Protein AF-A0A8C2IQ34-F1 (afdb_monomer_lite)

Organism: Cyprinus carpio (NCBI:txid7962)

pLDDT: mean 70.92, std 14.49, range [36.56, 90.94]

InterPro domains:
  IPR013783 Immunoglobulin-like fold [G3DSA:2.60.40.10] (4-54)
  IPR036179 Immunoglobulin-like domain superfamily [SSF48726] (18-49)

Structure (mmCIF, N/CA/C/O backbone):
data_AF-A0A8C2IQ34-F1
#
_entry.id   AF-A0A8C2IQ34-F1
#
loop_
_atom_site.group_PDB
_atom_site.id
_atom_site.type_symbol
_atom_site.label_atom_id
_atom_site.label_alt_id
_atom_site.label_comp_id
_atom_site.label_asym_id
_atom_site.label_entity_id
_atom_site.label_seq_id
_atom_site.pdbx_PDB_ins_code
_atom_site.Cartn_x
_atom_site.Cartn_y
_atom_site.Cartn_z
_atom_site.occupancy
_atom_site.B_iso_or_equiv
_atom_site.auth_seq_id
_atom_site.auth_comp_id
_atom_site.auth_asym_id
_atom_site.auth_atom_id
_atom_site.pdbx_PDB_model_num
ATOM 1 N N . TYR A 1 1 ? -6.101 -11.911 -10.064 1.00 36.56 1 TYR A N 1
ATOM 2 C CA . TYR A 1 1 ? -4.751 -11.776 -10.663 1.00 36.56 1 TYR A CA 1
ATOM 3 C C . TYR A 1 1 ? -4.889 -11.058 -11.992 1.00 36.56 1 TYR A C 1
ATOM 5 O O . TYR A 1 1 ? -5.308 -11.668 -12.967 1.00 36.56 1 TYR A O 1
ATOM 13 N N . ILE A 1 2 ? -4.632 -9.750 -12.022 1.00 42.22 2 ILE A N 1
ATOM 14 C CA . ILE A 1 2 ? -4.842 -8.948 -13.230 1.00 42.22 2 ILE A CA 1
ATOM 15 C C . ILE A 1 2 ? -3.502 -8.785 -13.946 1.00 42.22 2 ILE A C 1
ATOM 17 O O . ILE A 1 2 ? -2.552 -8.238 -13.391 1.00 42.22 2 ILE A O 1
ATOM 21 N N . LYS 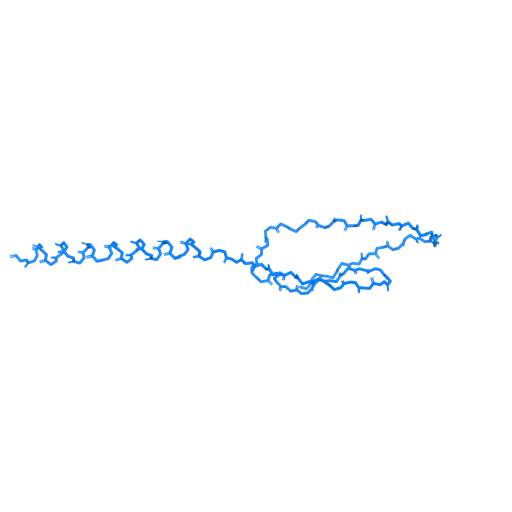A 1 3 ? -3.413 -9.331 -15.159 1.00 40.00 3 LYS A N 1
ATOM 22 C CA . LYS A 1 3 ? -2.207 -9.345 -15.990 1.00 40.00 3 LYS A CA 1
ATOM 23 C C . LYS A 1 3 ? -2.443 -8.354 -17.130 1.00 40.00 3 LYS A C 1
ATOM 25 O O . LYS A 1 3 ? -3.197 -8.662 -18.046 1.00 40.00 3 LYS A O 1
ATOM 30 N N . TYR A 1 4 ? -1.867 -7.158 -17.056 1.00 52.53 4 TYR A N 1
ATOM 31 C CA . TYR A 1 4 ? -1.986 -6.176 -18.137 1.00 52.53 4 TYR A CA 1
ATOM 32 C C . TYR A 1 4 ? -0.820 -6.341 -19.118 1.00 52.53 4 TYR A C 1
ATOM 34 O O . TYR A 1 4 ? 0.343 -6.322 -18.718 1.00 52.53 4 TYR A O 1
ATOM 42 N N . LEU A 1 5 ? -1.147 -6.533 -20.398 1.00 44.22 5 LEU A N 1
ATOM 43 C CA . LEU A 1 5 ? -0.204 -6.617 -21.512 1.00 44.22 5 LEU A CA 1
ATOM 44 C C . LEU A 1 5 ? -0.059 -5.224 -22.140 1.00 44.22 5 LEU A C 1
ATOM 46 O O . LEU A 1 5 ? -1.038 -4.665 -22.628 1.00 44.22 5 LEU A O 1
ATOM 50 N N . CYS A 1 6 ? 1.150 -4.663 -22.124 1.00 50.59 6 CYS A N 1
ATOM 51 C CA . CYS A 1 6 ? 1.453 -3.393 -22.782 1.00 50.59 6 CYS A CA 1
ATOM 52 C C . CYS A 1 6 ? 1.839 -3.661 -24.249 1.00 50.59 6 CYS A C 1
ATOM 54 O O . CYS A 1 6 ? 2.772 -4.419 -24.511 1.00 50.59 6 CYS A O 1
ATOM 56 N N . LEU A 1 7 ? 1.091 -3.086 -25.197 1.00 49.53 7 LEU A N 1
ATOM 57 C CA . LEU A 1 7 ? 1.330 -3.224 -26.638 1.00 49.53 7 LEU A CA 1
ATOM 58 C C . LEU A 1 7 ? 2.496 -2.315 -27.062 1.00 49.53 7 LEU A C 1
ATOM 60 O O . LEU A 1 7 ? 2.422 -1.099 -26.901 1.00 49.53 7 LEU A O 1
ATOM 64 N N . THR A 1 8 ? 3.565 -2.887 -27.616 1.00 47.53 8 THR A N 1
ATOM 65 C CA . THR A 1 8 ? 4.644 -2.137 -28.277 1.00 47.53 8 THR A CA 1
ATOM 66 C C . THR A 1 8 ? 4.264 -1.807 -29.720 1.00 47.53 8 THR A C 1
ATOM 68 O O . THR A 1 8 ? 3.832 -2.680 -30.471 1.00 47.53 8 THR A O 1
ATOM 71 N N . ASP A 1 9 ? 4.440 -0.546 -30.128 1.00 48.09 9 ASP A N 1
ATOM 72 C CA . ASP A 1 9 ? 4.324 -0.149 -31.534 1.00 48.09 9 ASP A CA 1
ATOM 73 C C . ASP A 1 9 ? 5.417 -0.828 -32.384 1.00 48.09 9 ASP A C 1
ATOM 75 O O . ASP A 1 9 ? 6.565 -0.980 -31.957 1.00 48.09 9 ASP A O 1
ATOM 79 N N . LYS A 1 10 ? 5.052 -1.245 -33.602 1.00 52.38 10 LYS A N 1
ATOM 80 C CA . LYS A 1 10 ? 5.856 -2.083 -34.513 1.00 52.38 10 LYS A CA 1
ATOM 81 C C . LYS A 1 10 ? 7.133 -1.406 -35.053 1.00 52.38 10 LYS A C 1
ATOM 83 O O . LYS A 1 10 ? 7.866 -2.056 -35.796 1.00 52.38 10 LYS A O 1
ATOM 88 N N . LEU A 1 11 ? 7.393 -0.129 -34.745 1.00 56.94 11 LEU A N 1
ATOM 89 C CA . LEU A 1 11 ? 8.348 0.714 -35.482 1.00 56.94 11 LEU A CA 1
ATOM 90 C C . LEU A 1 11 ? 9.628 1.114 -34.716 1.00 56.94 11 LEU A C 1
ATOM 92 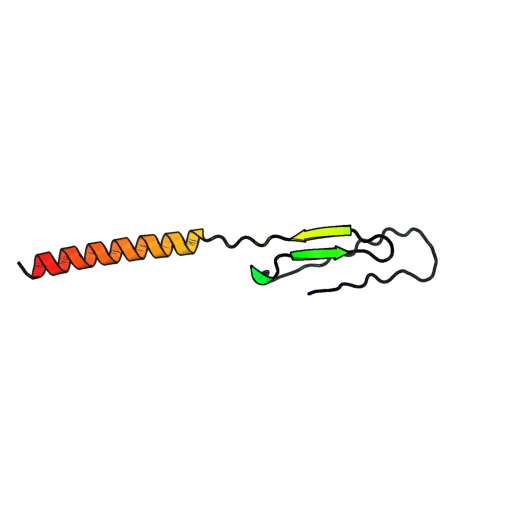O O . LEU A 1 11 ? 10.324 2.030 -35.148 1.00 56.94 11 LEU A O 1
ATOM 96 N N . ASN A 1 12 ? 9.966 0.456 -33.599 1.00 55.72 12 ASN A N 1
ATOM 97 C CA . ASN A 1 12 ? 11.249 0.617 -32.880 1.00 55.72 12 ASN A CA 1
ATOM 98 C C . ASN A 1 12 ? 11.658 2.080 -32.567 1.00 55.72 12 ASN A C 1
ATOM 100 O O . ASN A 1 12 ? 12.840 2.409 -32.466 1.00 55.72 12 ASN A O 1
ATOM 104 N N . ARG A 1 13 ? 10.685 2.985 -32.427 1.00 59.78 13 ARG A N 1
ATOM 105 C CA . ARG A 1 13 ? 10.915 4.355 -31.956 1.00 59.78 13 ARG A CA 1
ATOM 106 C C . ARG A 1 13 ? 10.834 4.363 -30.432 1.00 59.78 13 ARG A C 1
ATOM 108 O O . ARG A 1 13 ? 9.906 3.784 -29.871 1.00 59.78 13 ARG A O 1
ATOM 115 N N . VAL A 1 14 ? 11.766 5.049 -29.764 1.00 54.69 14 VAL A N 1
ATOM 116 C CA . VAL A 1 14 ? 11.682 5.309 -28.317 1.00 54.69 14 VAL A CA 1
ATOM 117 C C . VAL A 1 14 ? 10.597 6.360 -28.093 1.00 54.69 14 VAL A C 1
ATOM 119 O O . VAL A 1 14 ? 10.860 7.557 -28.026 1.00 54.69 14 VAL A O 1
ATOM 122 N N . VAL A 1 15 ? 9.347 5.907 -28.062 1.00 55.47 15 VAL A N 1
ATOM 123 C CA . VAL A 1 15 ? 8.195 6.719 -27.679 1.00 55.47 15 VAL A CA 1
ATOM 124 C C . VAL A 1 15 ? 7.870 6.375 -26.234 1.00 55.47 15 VAL A C 1
ATOM 126 O O . VAL A 1 15 ? 7.549 5.230 -25.919 1.00 55.47 15 VAL A O 1
ATOM 129 N N . THR A 1 16 ? 7.947 7.363 -25.345 1.00 55.66 16 THR A N 1
ATOM 130 C CA . THR A 1 16 ? 7.474 7.212 -23.967 1.00 55.66 16 THR A CA 1
ATOM 131 C C . THR A 1 16 ? 5.949 7.239 -23.978 1.00 55.66 16 THR A C 1
ATOM 133 O O . THR A 1 16 ? 5.334 8.302 -23.960 1.00 55.66 16 THR A O 1
ATOM 136 N N . VAL A 1 17 ? 5.328 6.064 -24.055 1.00 62.12 17 VAL A N 1
ATOM 137 C CA . VAL A 1 17 ? 3.873 5.920 -23.948 1.00 62.12 17 VAL A CA 1
ATOM 138 C C . VAL A 1 17 ? 3.512 5.790 -22.471 1.00 62.12 17 VAL A C 1
ATOM 140 O O . VAL A 1 17 ? 3.888 4.818 -21.818 1.00 62.12 17 VAL A O 1
ATOM 143 N N . ILE A 1 18 ? 2.787 6.772 -21.934 1.00 64.50 18 ILE A N 1
ATOM 144 C CA . ILE A 1 18 ? 2.222 6.692 -20.583 1.00 64.50 18 ILE A CA 1
ATOM 145 C C . ILE A 1 18 ? 0.891 5.948 -20.680 1.00 64.50 18 ILE A C 1
ATOM 147 O O . ILE A 1 18 ? -0.043 6.418 -21.325 1.00 64.50 18 ILE A O 1
ATOM 151 N N . PHE A 1 19 ? 0.809 4.784 -20.038 1.00 68.81 19 PHE A N 1
ATOM 152 C CA . PHE A 1 19 ? -0.427 4.017 -19.924 1.00 68.81 19 PHE A CA 1
ATOM 153 C C . PHE A 1 19 ? -1.016 4.210 -18.527 1.00 68.81 19 PHE A C 1
ATOM 155 O O . PHE A 1 19 ? -0.471 3.716 -17.539 1.00 68.81 19 PHE A O 1
ATOM 162 N N . THR A 1 20 ? -2.121 4.946 -18.447 1.00 71.94 20 THR A N 1
ATOM 163 C CA . THR A 1 20 ? -2.824 5.209 -17.189 1.00 71.94 20 THR A CA 1
ATOM 164 C C . THR A 1 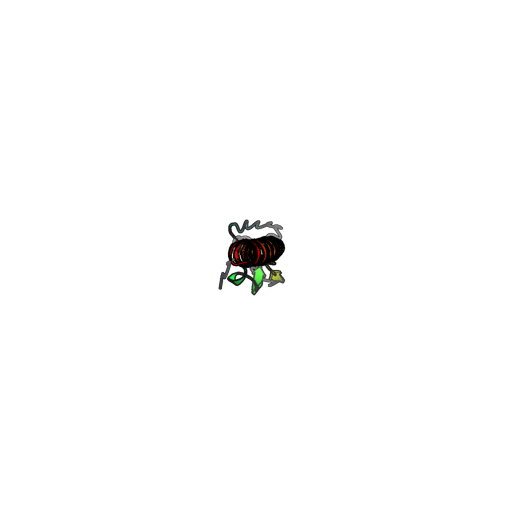20 ? -3.959 4.210 -17.021 1.00 71.94 20 THR A C 1
ATOM 166 O O . THR A 1 20 ? -4.871 4.164 -17.843 1.00 71.94 20 THR A O 1
ATOM 169 N N . VAL A 1 21 ? -3.930 3.436 -15.936 1.00 75.00 21 VAL A N 1
ATOM 170 C CA . VAL A 1 21 ? -5.033 2.549 -15.545 1.00 75.00 21 VAL A CA 1
ATOM 171 C C . VAL A 1 21 ? -5.720 3.149 -14.332 1.00 75.00 21 VAL A C 1
ATOM 173 O O . VAL A 1 21 ? -5.071 3.398 -13.318 1.00 75.00 21 VAL A O 1
ATOM 176 N N . ASN A 1 22 ? -7.030 3.359 -14.429 1.00 79.75 22 ASN A N 1
ATOM 177 C CA . ASN A 1 22 ? -7.852 3.726 -13.285 1.00 79.75 22 ASN A CA 1
ATOM 178 C C . ASN A 1 22 ? -8.528 2.468 -12.728 1.00 79.75 22 ASN A C 1
ATOM 180 O O . ASN A 1 22 ? -9.196 1.755 -13.476 1.00 79.75 22 ASN A O 1
ATOM 184 N N . ILE A 1 23 ? -8.350 2.195 -11.435 1.00 82.19 23 ILE A N 1
ATOM 185 C CA . ILE A 1 23 ? -8.978 1.062 -10.745 1.00 82.19 23 ILE A CA 1
ATOM 186 C C . ILE A 1 23 ? -9.961 1.632 -9.723 1.00 82.19 23 ILE A C 1
ATOM 188 O O . ILE A 1 23 ? -9.567 2.366 -8.820 1.00 82.19 23 ILE A O 1
ATOM 192 N N . THR A 1 24 ? -11.241 1.303 -9.879 1.00 84.75 24 THR A N 1
ATOM 193 C CA . THR A 1 24 ? -12.343 1.761 -9.016 1.00 84.75 24 THR A CA 1
ATOM 194 C C . THR A 1 24 ? -12.907 0.602 -8.194 1.00 84.75 24 THR A C 1
ATOM 196 O O . THR A 1 24 ? -12.757 -0.545 -8.597 1.00 84.75 24 THR A O 1
ATOM 199 N N . ASP A 1 25 ? -13.590 0.898 -7.082 1.00 85.81 25 ASP A N 1
ATOM 200 C CA . ASP A 1 25 ? -14.140 -0.104 -6.139 1.00 85.81 25 ASP A CA 1
ATOM 201 C C . ASP A 1 25 ? -13.080 -1.070 -5.573 1.00 85.81 25 ASP A C 1
ATOM 203 O O . ASP A 1 25 ? -13.298 -2.274 -5.484 1.00 85.81 25 ASP A O 1
ATOM 207 N N . LEU A 1 26 ? -11.906 -0.543 -5.200 1.00 83.06 26 LEU A N 1
ATOM 208 C CA . LEU A 1 26 ? -10.833 -1.343 -4.605 1.00 83.06 26 LEU A CA 1
ATOM 209 C C . LEU A 1 26 ? -11.272 -1.969 -3.279 1.00 83.06 26 LEU A C 1
ATOM 211 O O . LEU A 1 26 ? -11.706 -1.275 -2.352 1.00 83.06 26 LEU A O 1
ATOM 215 N N . ARG A 1 27 ? -11.068 -3.279 -3.161 1.00 85.75 27 ARG A N 1
ATOM 216 C CA . ARG A 1 27 ? -11.333 -4.046 -1.943 1.00 85.75 27 ARG A CA 1
ATOM 217 C C . ARG A 1 27 ? -10.035 -4.484 -1.290 1.00 85.75 27 ARG A C 1
ATOM 219 O O . ARG A 1 27 ? -8.962 -4.448 -1.884 1.00 85.75 27 ARG A O 1
ATOM 226 N N . GLY A 1 28 ? -10.131 -4.923 -0.035 1.00 83.00 28 GLY A N 1
ATOM 227 C CA . GLY A 1 28 ? -8.970 -5.452 0.686 1.00 83.00 28 GLY A CA 1
ATOM 228 C C . GLY A 1 28 ? -8.321 -6.616 -0.070 1.00 83.00 28 GLY A C 1
ATOM 229 O O . GLY A 1 28 ? -7.094 -6.697 -0.131 1.00 83.00 28 GLY A O 1
ATOM 230 N N . GLU A 1 29 ? -9.152 -7.445 -0.707 1.00 84.94 29 GLU A N 1
ATOM 231 C CA . GLU A 1 29 ? -8.754 -8.604 -1.515 1.00 84.94 29 GLU A CA 1
ATOM 232 C C . GLU A 1 29 ? -7.938 -8.248 -2.771 1.00 84.94 29 GLU A C 1
ATOM 234 O O . GLU A 1 29 ? -7.206 -9.097 -3.277 1.00 84.94 29 GLU A O 1
ATOM 239 N N . ASP A 1 30 ? -8.021 -7.004 -3.255 1.00 85.38 30 ASP A N 1
ATOM 240 C CA . ASP A 1 30 ? -7.266 -6.534 -4.424 1.00 85.38 30 ASP A CA 1
ATOM 241 C C . ASP A 1 30 ? -5.826 -6.128 -4.074 1.00 85.38 30 ASP A C 1
ATOM 243 O O . ASP A 1 30 ? -5.020 -5.821 -4.954 1.00 85.38 30 ASP A O 1
ATOM 247 N N . SER A 1 31 ? -5.467 -6.136 -2.787 1.00 87.06 31 SER A N 1
ATOM 248 C CA . SER A 1 31 ? -4.092 -5.881 -2.357 1.00 87.06 31 SER A CA 1
ATOM 249 C C . SER A 1 31 ? -3.146 -6.927 -2.942 1.00 87.06 31 SER A C 1
ATOM 251 O O . SER A 1 31 ? -3.393 -8.132 -2.878 1.00 87.06 31 SER A O 1
ATOM 253 N N . GLY A 1 32 ? -2.019 -6.482 -3.490 1.00 86.25 32 GLY A N 1
ATOM 254 C CA . GLY A 1 32 ? -1.094 -7.393 -4.142 1.00 86.25 32 GLY A CA 1
ATOM 255 C C . GLY A 1 32 ? -0.029 -6.706 -4.978 1.00 86.25 32 GLY A C 1
ATOM 256 O O . GLY A 1 32 ? 0.138 -5.485 -4.974 1.00 86.25 32 GLY A O 1
ATOM 257 N N . ILE A 1 33 ? 0.727 -7.533 -5.693 1.00 82.81 33 ILE A N 1
ATOM 258 C CA . ILE A 1 33 ? 1.792 -7.076 -6.579 1.00 82.81 33 ILE A CA 1
ATOM 259 C C . ILE A 1 33 ? 1.231 -6.907 -7.985 1.00 82.81 33 ILE A C 1
ATOM 261 O O . ILE A 1 33 ? 0.729 -7.860 -8.585 1.00 82.81 33 ILE A O 1
ATOM 265 N N . TYR A 1 34 ? 1.406 -5.707 -8.520 1.00 81.25 34 TYR A N 1
ATOM 266 C CA . TYR A 1 34 ? 1.080 -5.355 -9.890 1.00 81.25 34 TYR A CA 1
ATOM 267 C C . TYR A 1 34 ? 2.364 -5.223 -10.700 1.00 81.25 34 TYR A C 1
ATOM 269 O O . TYR A 1 34 ? 3.392 -4.747 -10.212 1.00 81.25 34 TYR A O 1
ATOM 277 N N . TRP A 1 35 ? 2.292 -5.659 -11.951 1.00 74.44 35 TRP A N 1
ATOM 278 C CA . TRP A 1 35 ? 3.405 -5.624 -12.886 1.00 74.44 35 TRP A CA 1
ATOM 279 C C . TRP A 1 35 ? 3.002 -4.787 -14.091 1.00 74.44 35 TRP A C 1
ATOM 281 O O . TRP A 1 35 ? 1.962 -5.044 -14.699 1.00 74.44 35 TRP A O 1
ATOM 291 N N . CYS A 1 36 ? 3.823 -3.798 -14.435 1.00 71.88 36 CYS A N 1
ATOM 292 C CA . CYS A 1 36 ? 3.670 -3.023 -15.660 1.00 71.88 36 CYS A CA 1
ATOM 293 C C . CYS A 1 36 ? 4.955 -3.116 -16.488 1.00 71.88 36 CYS A C 1
ATOM 295 O O . CYS A 1 36 ? 6.057 -3.054 -15.948 1.00 71.88 36 CYS A O 1
ATOM 297 N N . GLY A 1 37 ? 4.825 -3.317 -17.799 1.00 65.81 37 GLY A N 1
ATOM 298 C CA . GLY A 1 37 ? 5.981 -3.425 -18.684 1.00 65.81 37 GLY A CA 1
ATOM 299 C C . GLY A 1 37 ? 5.701 -4.218 -19.951 1.00 65.81 37 GLY A C 1
ATOM 300 O O . GLY A 1 37 ? 5.021 -5.238 -19.907 1.00 65.81 37 GLY A O 1
ATOM 301 N N . ALA A 1 38 ? 6.237 -3.752 -21.079 1.00 60.88 38 ALA A N 1
ATOM 302 C CA . ALA A 1 38 ? 6.289 -4.529 -22.321 1.00 60.8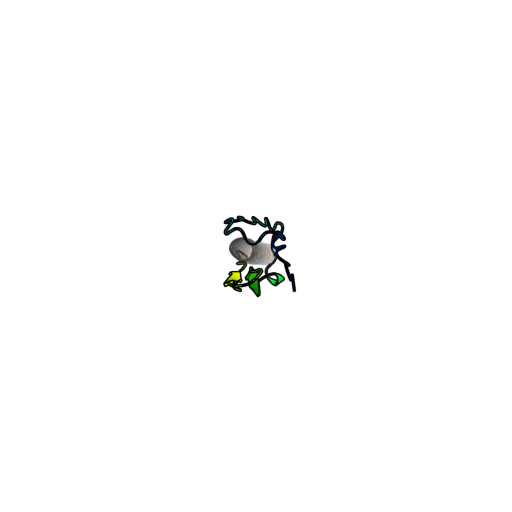8 38 ALA A CA 1
ATOM 303 C C . ALA A 1 38 ? 7.642 -5.243 -22.504 1.00 60.88 38 ALA A C 1
ATOM 305 O O . ALA A 1 38 ? 7.693 -6.348 -23.031 1.00 60.88 38 ALA A O 1
ATOM 306 N N . HIS A 1 39 ? 8.735 -4.611 -22.056 1.00 61.50 39 HIS A N 1
ATOM 307 C CA . HIS A 1 39 ? 10.108 -5.117 -22.193 1.00 61.50 39 HIS A CA 1
ATOM 308 C C . HIS A 1 39 ? 10.883 -5.076 -20.866 1.00 61.50 39 HIS A C 1
ATOM 310 O O . HIS A 1 39 ? 11.590 -6.018 -20.527 1.00 61.50 39 HIS A O 1
ATOM 316 N N . VAL A 1 40 ? 10.698 -4.017 -20.070 1.00 62.88 40 VAL A N 1
ATOM 317 C CA . VAL A 1 40 ? 11.184 -3.918 -18.685 1.00 62.88 40 VAL A CA 1
ATOM 318 C C . VAL A 1 40 ? 9.976 -3.978 -17.765 1.00 62.88 40 VAL A C 1
ATOM 320 O O . VAL A 1 40 ? 9.044 -3.196 -17.938 1.00 62.88 40 VAL A O 1
ATOM 323 N N . THR A 1 41 ? 9.975 -4.917 -16.818 1.00 68.62 41 THR A N 1
ATOM 324 C CA . THR A 1 41 ? 8.850 -5.100 -15.894 1.00 68.62 41 THR A CA 1
ATOM 325 C C . THR A 1 41 ? 9.127 -4.351 -14.596 1.00 68.62 41 THR A C 1
ATOM 327 O O . THR A 1 41 ? 10.082 -4.670 -13.888 1.00 68.62 41 THR A O 1
ATOM 330 N N . THR A 1 42 ? 8.291 -3.374 -14.261 1.00 74.12 42 THR A N 1
ATOM 331 C CA . THR A 1 42 ? 8.341 -2.669 -12.979 1.00 74.12 42 THR A CA 1
ATOM 332 C C . THR A 1 42 ? 7.343 -3.298 -12.014 1.00 74.12 42 THR A C 1
ATOM 334 O O . THR A 1 42 ? 6.180 -3.531 -12.350 1.00 74.12 42 THR A O 1
ATOM 337 N N . LYS A 1 43 ? 7.818 -3.592 -10.802 1.00 77.12 43 LYS A N 1
ATOM 338 C CA . LYS A 1 43 ? 7.017 -4.140 -9.709 1.00 77.12 43 LYS A CA 1
ATOM 339 C C . LYS A 1 43 ? 6.410 -3.002 -8.895 1.00 77.12 43 LYS A C 1
ATOM 341 O O . LYS A 1 43 ? 7.143 -2.150 -8.399 1.00 77.12 43 LYS A O 1
ATOM 346 N N . VAL A 1 44 ? 5.100 -3.042 -8.686 1.00 82.31 44 VAL A N 1
ATOM 347 C CA . VAL A 1 44 ? 4.370 -2.092 -7.839 1.00 82.31 44 VAL A CA 1
ATOM 348 C C . VAL A 1 44 ? 3.629 -2.865 -6.750 1.00 82.31 44 VAL A C 1
ATOM 350 O O . VAL A 1 44 ? 3.001 -3.884 -7.028 1.00 82.31 44 VAL A O 1
ATOM 353 N N . SER A 1 45 ? 3.720 -2.406 -5.501 1.00 83.44 45 SER A N 1
ATOM 354 C CA . SER A 1 45 ? 2.979 -2.983 -4.375 1.00 83.44 45 SER A CA 1
ATOM 355 C C . SER A 1 45 ? 1.763 -2.118 -4.079 1.00 83.44 45 SER A C 1
ATOM 357 O O . SER A 1 45 ? 1.918 -0.961 -3.691 1.00 83.44 45 SER A O 1
ATOM 359 N N . LEU A 1 46 ? 0.568 -2.678 -4.252 1.00 85.94 46 LEU A N 1
ATOM 360 C CA . LEU A 1 46 ? -0.685 -2.029 -3.888 1.00 85.94 46 LEU A CA 1
ATOM 361 C C . LEU A 1 46 ? -1.161 -2.580 -2.541 1.00 85.94 46 LEU A C 1
ATOM 363 O O . LEU A 1 46 ? -1.320 -3.792 -2.389 1.00 85.94 46 LEU A O 1
ATOM 367 N N . THR A 1 47 ? -1.432 -1.687 -1.590 1.00 86.94 47 THR A N 1
ATOM 368 C CA . THR A 1 47 ? -2.018 -2.038 -0.291 1.00 86.94 47 THR A CA 1
ATOM 369 C C . THR A 1 47 ? -3.299 -1.247 -0.093 1.00 86.94 47 THR A C 1
ATOM 371 O O . THR A 1 47 ? -3.255 -0.025 0.057 1.00 86.94 47 THR A O 1
ATOM 374 N N . VAL A 1 48 ? -4.434 -1.941 -0.056 1.00 88.44 48 VAL A N 1
ATOM 375 C CA . VAL A 1 48 ? -5.735 -1.333 0.226 1.00 88.44 48 VAL A CA 1
ATOM 376 C C . VAL A 1 48 ? -5.983 -1.405 1.731 1.00 88.44 48 VAL A C 1
ATOM 378 O O . VAL A 1 48 ? -6.094 -2.489 2.305 1.00 88.44 48 VAL A O 1
ATOM 381 N N . LYS A 1 49 ? -6.049 -0.246 2.393 1.00 84.62 49 LYS A N 1
ATOM 382 C CA . LYS A 1 49 ? -6.415 -0.160 3.811 1.00 84.62 49 LYS A CA 1
ATOM 383 C C . LYS A 1 49 ? -7.916 0.069 3.928 1.00 84.62 49 LYS A C 1
ATOM 385 O O . LYS A 1 49 ? -8.448 1.001 3.337 1.00 84.62 49 LYS A O 1
ATOM 390 N N . LYS A 1 50 ? -8.588 -0.776 4.709 1.00 74.25 50 LYS A N 1
ATOM 391 C CA . LYS A 1 50 ? -9.953 -0.514 5.169 1.00 74.25 50 LYS A CA 1
ATOM 392 C C . LYS A 1 50 ? -9.862 0.326 6.436 1.00 74.25 50 LYS A C 1
ATOM 394 O O . LYS A 1 50 ? -9.235 -0.101 7.405 1.00 74.25 50 LYS A O 1
ATOM 399 N N . ASP A 1 51 ? -10.489 1.494 6.438 1.00 72.62 51 ASP A N 1
ATOM 400 C CA . ASP A 1 51 ? -10.621 2.292 7.652 1.00 72.62 51 ASP A CA 1
ATOM 401 C C . ASP A 1 51 ? -11.647 1.633 8.587 1.00 72.62 51 ASP A C 1
ATOM 403 O O . ASP A 1 51 ? -12.857 1.825 8.480 1.00 72.62 51 ASP A O 1
ATOM 407 N N . PHE A 1 52 ? -11.146 0.832 9.533 1.00 66.25 52 PHE A N 1
ATOM 408 C CA . PHE A 1 52 ? -11.926 0.200 10.609 1.00 66.25 52 PHE A CA 1
ATOM 409 C C . PHE A 1 52 ? -12.536 1.206 11.601 1.00 66.25 52 PHE A C 1
ATOM 411 O O . PHE A 1 52 ? -13.302 0.818 12.484 1.00 66.25 52 PHE A O 1
ATOM 418 N N . SER A 1 53 ? -12.237 2.497 11.450 1.00 69.62 53 SER A N 1
ATOM 419 C CA . SER A 1 53 ? -12.738 3.587 12.288 1.00 69.62 53 SER A CA 1
ATOM 420 C C . SER A 1 53 ? -14.265 3.591 12.401 1.00 69.62 53 SER A C 1
ATOM 422 O O . SER A 1 53 ? -14.788 3.775 13.494 1.00 69.62 53 SER A O 1
ATOM 424 N N . LEU A 1 54 ? -14.993 3.297 11.319 1.00 68.25 54 LEU A N 1
ATOM 425 C CA . LEU A 1 54 ? -16.461 3.230 11.352 1.00 68.25 54 LEU A CA 1
ATOM 426 C C . LEU A 1 54 ? -16.981 2.030 12.158 1.00 68.25 54 LEU A C 1
ATOM 428 O O . LEU A 1 54 ? -17.942 2.159 12.909 1.00 68.25 54 LEU A O 1
ATOM 432 N N . LEU A 1 55 ? -16.317 0.878 12.056 1.00 75.75 55 LEU A N 1
ATOM 433 C CA . LEU A 1 55 ? -16.675 -0.339 12.793 1.00 75.75 55 LEU A CA 1
ATOM 434 C C . LEU A 1 55 ? -16.423 -0.168 14.298 1.00 75.75 55 LEU A C 1
ATOM 436 O O . LEU A 1 55 ? -17.246 -0.576 15.115 1.00 75.75 55 LEU A O 1
ATOM 440 N N . ASN A 1 56 ? -15.331 0.512 14.657 1.00 76.31 56 ASN A N 1
ATOM 441 C CA . ASN A 1 56 ? -15.024 0.872 16.040 1.00 76.31 56 ASN A CA 1
ATOM 442 C C . ASN A 1 56 ? -16.033 1.873 16.623 1.00 76.31 56 ASN A C 1
ATOM 444 O O . ASN A 1 56 ? -16.455 1.696 17.763 1.00 76.31 56 ASN A O 1
ATOM 448 N N . ILE A 1 57 ? -16.463 2.880 15.853 1.00 84.50 57 ILE A N 1
ATOM 449 C CA . ILE A 1 57 ? -17.494 3.838 16.291 1.00 84.50 57 ILE A CA 1
ATOM 450 C C . ILE A 1 57 ? -18.830 3.122 16.530 1.00 84.50 57 ILE A C 1
ATOM 452 O O . ILE A 1 57 ? -19.437 3.302 17.583 1.00 84.50 57 ILE A O 1
ATOM 456 N N . ILE A 1 58 ? -19.263 2.259 15.603 1.00 86.94 58 ILE A N 1
ATOM 457 C CA . ILE A 1 58 ? -20.508 1.482 15.746 1.00 86.94 58 ILE A CA 1
ATOM 458 C C . ILE A 1 58 ? -20.431 0.552 16.963 1.00 86.94 58 ILE A C 1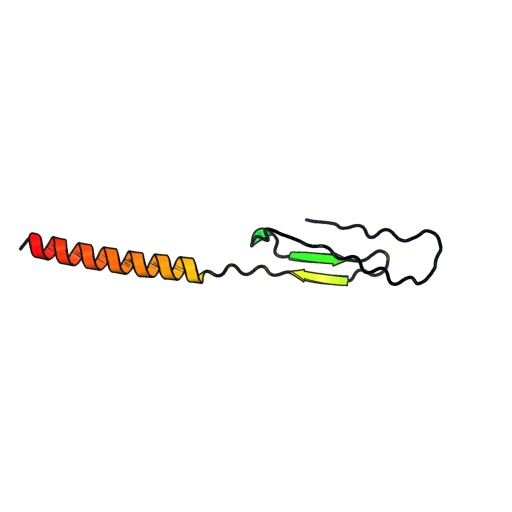
ATOM 460 O O . ILE A 1 58 ? -21.378 0.481 17.746 1.00 86.94 58 ILE A O 1
ATOM 464 N N . SER A 1 59 ? -19.293 -0.118 17.150 1.00 90.12 59 SER A N 1
ATOM 465 C CA . SER A 1 59 ? -19.037 -0.978 18.309 1.00 90.12 59 SER A CA 1
ATOM 466 C C . SER A 1 59 ? -19.133 -0.200 19.627 1.00 90.12 59 SER A C 1
ATOM 468 O O . SER A 1 59 ? -19.848 -0.615 20.538 1.00 90.12 59 SER A O 1
ATOM 470 N N . MET A 1 60 ? -18.500 0.975 19.710 1.00 89.50 60 MET A N 1
ATOM 471 C CA . MET A 1 60 ? -18.556 1.843 20.892 1.00 89.50 60 MET A CA 1
ATOM 472 C C . MET A 1 60 ? -19.977 2.351 21.182 1.00 89.50 60 MET A C 1
ATOM 474 O O . MET A 1 60 ? -20.393 2.420 22.335 1.00 89.50 60 MET A O 1
ATOM 478 N N . CYS A 1 61 ? -20.748 2.704 20.154 1.00 89.25 61 CYS A N 1
ATOM 479 C CA . CYS A 1 61 ? -22.138 3.119 20.343 1.00 89.25 61 CYS A CA 1
ATOM 480 C C . CYS A 1 61 ? -23.018 1.962 20.843 1.00 89.25 61 CYS A C 1
ATOM 482 O O . CYS A 1 61 ? -23.866 2.169 21.712 1.00 89.25 61 CYS A O 1
ATOM 484 N N . LEU A 1 62 ? -22.800 0.744 20.336 1.00 89.75 62 LEU A N 1
ATOM 485 C CA . LEU A 1 62 ? -23.557 -0.440 20.742 1.00 89.75 62 LEU A CA 1
ATOM 486 C C . LEU A 1 62 ? -23.293 -0.809 22.208 1.00 89.75 62 LEU A C 1
ATOM 488 O O . LEU A 1 62 ? -24.235 -1.112 22.939 1.00 89.75 62 LEU A O 1
ATOM 492 N N . THR A 1 63 ? -22.040 -0.732 22.664 1.00 90.94 63 THR A N 1
ATOM 493 C CA . THR A 1 63 ? -21.700 -1.004 24.071 1.00 90.94 63 THR A CA 1
ATOM 494 C C . THR A 1 63 ? -22.343 0.007 25.020 1.00 90.94 63 THR A C 1
ATOM 496 O O . THR A 1 63 ? -22.889 -0.393 26.047 1.00 90.94 63 THR A O 1
ATOM 499 N N . MET A 1 64 ? -22.371 1.292 24.657 1.00 86.38 64 MET A N 1
ATOM 500 C CA . MET A 1 64 ? -23.038 2.333 25.453 1.00 86.38 64 MET A CA 1
ATOM 501 C C . MET A 1 64 ? -24.555 2.119 25.555 1.00 86.38 64 MET A C 1
ATOM 503 O O . MET A 1 64 ? -25.133 2.309 26.626 1.00 86.38 64 MET A O 1
ATOM 507 N N . LEU A 1 65 ? -25.199 1.675 24.471 1.00 88.25 65 LEU A N 1
ATOM 508 C CA . LEU A 1 65 ? -26.638 1.402 24.457 1.00 88.25 65 LEU A CA 1
ATOM 509 C C . LEU A 1 65 ? -27.008 0.195 25.336 1.00 88.25 65 LEU A C 1
ATOM 511 O O . LEU A 1 65 ? -28.022 0.226 26.033 1.00 88.25 65 LEU A O 1
ATOM 515 N N . LEU A 1 66 ? -26.171 -0.847 25.343 1.00 87.69 66 LEU A N 1
ATOM 516 C CA . LEU A 1 66 ? -26.384 -2.044 26.162 1.00 87.69 66 LEU A CA 1
ATOM 517 C C . LEU A 1 66 ? -26.231 -1.755 27.660 1.00 87.69 66 LEU A C 1
ATOM 519 O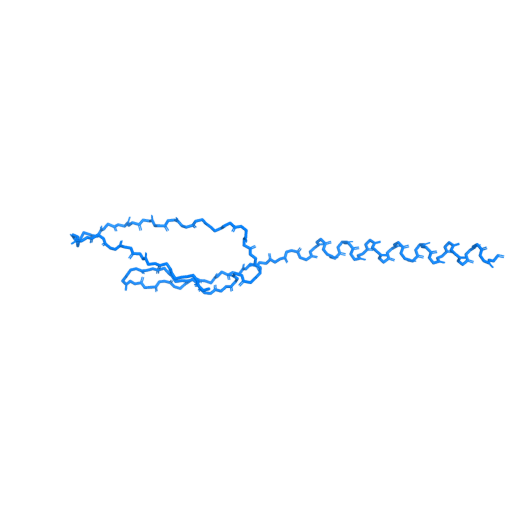 O . LEU A 1 66 ? -27.062 -2.197 28.451 1.00 87.69 66 LEU A O 1
ATOM 523 N N . ILE A 1 67 ? -25.217 -0.975 28.049 1.00 88.38 67 ILE A N 1
ATOM 524 C CA . ILE A 1 67 ? -25.011 -0.586 29.453 1.00 88.38 67 ILE A CA 1
ATOM 525 C C . ILE A 1 67 ? -26.170 0.305 29.931 1.00 88.38 67 ILE A C 1
ATOM 527 O O . ILE A 1 67 ? -26.693 0.092 31.022 1.00 88.38 67 ILE A O 1
ATOM 531 N N . GLY A 1 68 ? -26.619 1.256 29.102 1.00 76.56 68 GLY A N 1
ATOM 532 C CA . GLY A 1 68 ? -27.768 2.115 29.409 1.00 76.56 68 GLY A CA 1
ATOM 533 C C . GLY A 1 68 ? -29.103 1.362 29.503 1.00 76.56 68 GLY A C 1
ATOM 534 O O . GLY A 1 68 ? -29.924 1.680 30.354 1.00 76.56 68 GLY A O 1
ATOM 535 N N . GLY A 1 69 ? -29.326 0.335 28.678 1.00 73.62 69 GLY A N 1
ATOM 536 C CA . GLY A 1 69 ? -30.514 -0.523 28.786 1.00 73.62 69 GLY A CA 1
ATOM 537 C C . GLY A 1 69 ? -30.511 -1.395 30.046 1.00 73.62 69 GLY A C 1
ATOM 538 O O . GLY A 1 69 ? -31.551 -1.575 30.683 1.00 73.62 69 GLY A O 1
ATOM 539 N N . PHE A 1 70 ? -29.339 -1.897 30.440 1.00 67.25 70 PHE A N 1
ATOM 540 C CA . PHE A 1 70 ? -29.186 -2.738 31.628 1.00 67.25 70 PHE A CA 1
ATOM 541 C C . PHE A 1 70 ? -29.479 -1.958 32.916 1.00 67.25 70 PHE A C 1
ATOM 543 O O . PHE A 1 70 ? -30.241 -2.422 33.760 1.00 67.25 70 PHE A O 1
ATOM 550 N N . THR A 1 71 ? -28.964 -0.731 33.037 1.00 67.12 71 THR A N 1
ATOM 551 C CA . THR A 1 71 ? -29.212 0.117 34.214 1.00 67.12 71 THR A CA 1
ATOM 552 C C . THR A 1 71 ? -30.680 0.512 34.359 1.00 67.12 71 THR A C 1
ATOM 554 O O . THR A 1 71 ? -31.188 0.522 35.475 1.00 67.12 71 THR A O 1
ATOM 557 N N . VAL A 1 72 ? -31.386 0.794 33.259 1.00 65.06 72 VAL A N 1
ATOM 558 C CA . VAL A 1 72 ? -32.816 1.154 33.287 1.00 65.06 72 VAL A CA 1
ATOM 559 C C . VAL A 1 72 ? -33.691 -0.043 33.666 1.00 65.06 72 VAL A C 1
ATOM 561 O O . VAL A 1 72 ? -34.639 0.118 34.430 1.00 65.06 72 VAL A O 1
ATOM 564 N N . THR A 1 73 ? -33.355 -1.242 33.183 1.00 61.88 73 THR A N 1
ATOM 565 C CA . THR A 1 73 ? -34.102 -2.475 33.487 1.00 61.88 73 THR A CA 1
ATOM 566 C C . THR A 1 73 ? -33.936 -2.875 34.956 1.00 61.88 73 THR A C 1
ATOM 568 O O . THR A 1 73 ? -34.926 -3.176 35.615 1.00 61.88 73 THR A O 1
ATOM 571 N N . GLU A 1 74 ? -32.718 -2.782 35.501 1.00 57.81 74 GLU A N 1
ATOM 572 C CA . GLU A 1 74 ? -32.439 -2.984 36.933 1.00 57.81 74 GLU A CA 1
ATOM 573 C C . GLU A 1 74 ? -33.127 -1.928 37.823 1.00 57.81 74 GLU A C 1
ATOM 575 O O . GLU A 1 74 ? -33.593 -2.247 38.914 1.00 57.81 74 GLU A O 1
ATOM 580 N N . CYS A 1 75 ? -33.250 -0.676 37.360 1.00 56.16 75 CYS A N 1
ATOM 581 C CA . CYS A 1 75 ? -33.935 0.395 38.101 1.00 56.16 75 CYS A CA 1
ATOM 582 C C . CYS A 1 75 ? -35.466 0.247 38.105 1.00 56.16 75 CYS A C 1
ATOM 584 O O . CYS A 1 75 ? -36.122 0.746 39.011 1.00 56.16 75 CYS A O 1
ATOM 586 N N . LEU A 1 76 ? -36.038 -0.412 37.092 1.00 57.12 76 LEU A N 1
ATOM 587 C CA . LEU A 1 76 ? -37.473 -0.711 37.004 1.00 57.12 76 LEU A CA 1
ATOM 588 C C . LEU A 1 76 ? -37.867 -1.990 37.754 1.00 57.12 76 LEU A C 1
ATOM 590 O O . LEU A 1 76 ? -39.046 -2.186 38.043 1.00 57.12 76 LEU A O 1
ATOM 594 N N . LEU A 1 77 ? -36.899 -2.870 38.028 1.00 55.22 77 LEU A N 1
ATOM 595 C CA . LEU A 1 77 ? -37.104 -4.122 38.758 1.00 55.22 77 LEU A CA 1
ATOM 596 C C . LEU A 1 77 ? -36.945 -3.959 40.285 1.00 55.22 77 LEU A C 1
ATOM 598 O O . LEU A 1 77 ? -37.169 -4.920 41.022 1.00 55.22 77 LEU A O 1
ATOM 602 N N . ARG A 1 78 ? -36.565 -2.763 40.752 1.00 54.19 78 ARG A N 1
ATOM 603 C CA . ARG A 1 78 ? -36.409 -2.388 42.164 1.00 54.19 78 ARG A CA 1
ATOM 604 C C . ARG A 1 78 ? -37.483 -1.400 42.598 1.00 54.19 78 ARG A C 1
ATOM 606 O O . ARG A 1 78 ? -37.899 -1.507 43.772 1.00 54.19 78 ARG A O 1
#

Sequence (78 aa):
YIKYLCLTDKLNRVVTVIFTVNITDLRGEDSGIYWCGAHVTTKVSLTVKKDFSLLNIISMCLTMLLIGGFTVTECLLR

Secondary structure (DSSP, 8-state):
---PPPPPPTT-------------S--GGG-EEEEE-SSSPEEEEE-----THHHHHHHHHHHHHHHHHHHHHHHH--

Radius of gyration: 26.02 Å; chains: 1; bounding box: 49×19×78 Å

Foldseek 3Di:
DDADADDDDPPPDPDPDDDDDDDPPDDQVNFDWDWDDNPDTDIDGDGDDDPCVVVVVVVVVVVVVVVVVVVVVVVVVD